Protein AF-F8KTW3-F1 (afdb_monomer_lite)

Organism: Helicobacter bizzozeronii (strain CIII-1) (NCBI:txid1002804)

Foldseek 3Di:
DFFPPDDVVVLQVLLVVVVQPQFDGKDFPDWADPDPTDIDTDMDTRGDDPDDDDPVSVVSSVVVSVVSCCPVTVDDDD

InterPro domains:
  IPR005121 Ferrodoxin-fold anticodon-bi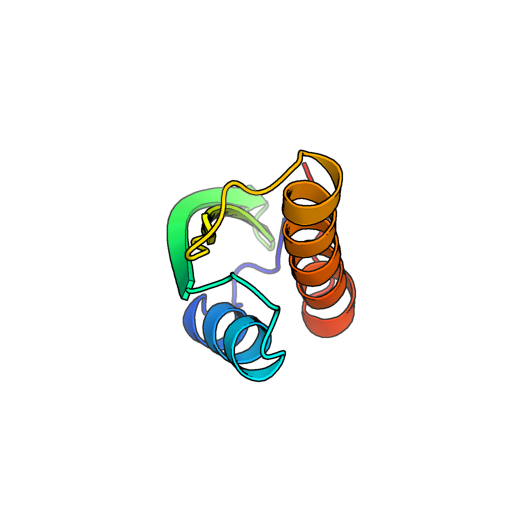nding domain [PF03147] (2-78)
  IPR005121 Ferrodoxin-fold anticodon-binding domain [PS51447] (1-78)
  IPR005121 Ferrodoxin-fold anticodon-binding domain [SM00896] (1-78)
  IPR036690 Ferrodoxin-fold anticodon-binding domain superfamily [G3DSA:3.30.70.380] (1-78)
  IPR036690 Ferrodoxin-fold anticodon-binding domain superfamily [SSF54991] (2-78)

Sequence (78 aa):
MVGKELPFNDLKKSIQQAQIPHLKEVFALDVYPQSPQEIALSLRLKIQSQESLVDSQLQEVVDRVLQILSTHFKAKLK

Radius of gyration: 13.01 Å; chains: 1; bounding box: 30×22×34 Å

Secondary structure (DSSP, 8-state):
-EETT--HHHHHHHHHHTT-TTEEEEEEEEEEE-SSSEEEEEEEEEE--SSPPPHHHHHHHHHHHHHHHHHHH-----

pLDDT: mean 90.01, std 5.44, range [70.0, 96.19]

Structure (mmCIF, N/CA/C/O backbone):
data_AF-F8KTW3-F1
#
_entry.id   AF-F8KTW3-F1
#
loop_
_atom_site.group_PDB
_atom_site.id
_atom_site.type_symbol
_atom_site.label_atom_id
_atom_site.label_alt_id
_atom_site.label_comp_id
_atom_site.label_asym_id
_atom_site.label_entity_id
_atom_site.label_seq_id
_atom_site.pdbx_PDB_ins_code
_atom_site.Cartn_x
_atom_site.Cartn_y
_atom_site.Cartn_z
_atom_site.occupancy
_atom_site.B_iso_or_equiv
_atom_site.auth_seq_id
_atom_site.auth_comp_id
_atom_site.auth_asym_id
_atom_site.auth_atom_id
_atom_site.pdbx_PDB_model_num
ATOM 1 N N . MET A 1 1 ? 8.553 4.394 -6.224 1.00 78.81 1 MET A N 1
ATOM 2 C CA . MET A 1 1 ? 9.130 3.783 -7.438 1.00 78.81 1 MET A CA 1
ATOM 3 C C . MET A 1 1 ? 9.184 2.283 -7.249 1.00 78.81 1 MET A C 1
ATOM 5 O O . MET A 1 1 ? 9.564 1.857 -6.165 1.00 78.81 1 MET A O 1
ATOM 9 N N . VAL A 1 2 ? 8.754 1.523 -8.254 1.00 82.19 2 VAL A N 1
ATOM 10 C CA . VAL A 1 2 ? 8.753 0.049 -8.288 1.00 82.19 2 VAL A CA 1
ATOM 11 C C . VAL A 1 2 ? 9.175 -0.437 -9.678 1.00 82.19 2 VAL A C 1
ATOM 13 O O . VAL A 1 2 ? 9.132 0.334 -10.638 1.00 82.19 2 VAL A O 1
ATOM 16 N N . GLY A 1 3 ? 9.580 -1.704 -9.796 1.00 81.62 3 GLY A N 1
ATOM 17 C CA . GLY A 1 3 ? 9.927 -2.309 -11.086 1.00 81.62 3 GLY A CA 1
ATOM 18 C C . GLY A 1 3 ? 8.744 -2.314 -12.059 1.00 81.62 3 GLY A C 1
ATOM 19 O O . GLY A 1 3 ? 7.606 -2.550 -11.660 1.00 81.62 3 GLY A O 1
ATOM 20 N N . LYS A 1 4 ? 9.008 -2.051 -13.342 1.00 78.62 4 LYS A N 1
ATOM 21 C CA . LYS A 1 4 ? 7.981 -1.891 -14.387 1.00 78.62 4 LYS A CA 1
ATOM 22 C C . LYS A 1 4 ? 7.130 -3.143 -14.626 1.00 78.62 4 LYS A C 1
ATOM 24 O O . LYS A 1 4 ? 5.974 -3.022 -15.014 1.00 78.62 4 LYS A O 1
ATOM 29 N N . GLU A 1 5 ? 7.691 -4.325 -14.398 1.00 79.69 5 GLU A N 1
ATOM 30 C CA . GLU A 1 5 ? 6.996 -5.603 -14.604 1.00 79.69 5 GLU A CA 1
ATOM 31 C C . GLU A 1 5 ? 6.051 -5.972 -13.456 1.00 79.69 5 GLU A C 1
ATOM 33 O O . GLU A 1 5 ? 5.329 -6.958 -13.556 1.00 79.69 5 GLU A O 1
ATOM 38 N N . LEU A 1 6 ? 6.043 -5.197 -12.368 1.00 78.69 6 LEU A N 1
ATOM 39 C CA . LEU A 1 6 ? 5.284 -5.512 -11.168 1.00 78.69 6 LEU A CA 1
ATOM 40 C C . LEU A 1 6 ? 3.781 -5.268 -11.386 1.00 78.69 6 LEU A C 1
ATOM 42 O O . LEU A 1 6 ? 3.364 -4.112 -11.530 1.00 78.69 6 LEU A O 1
ATOM 46 N N . PRO A 1 7 ? 2.931 -6.312 -11.355 1.00 81.88 7 PRO A N 1
ATOM 47 C CA . PRO A 1 7 ? 1.496 -6.129 -11.488 1.00 81.88 7 PRO A CA 1
ATOM 48 C C . PRO A 1 7 ? 0.932 -5.453 -10.235 1.00 81.88 7 PRO A C 1
ATOM 50 O O . PRO A 1 7 ? 1.111 -5.939 -9.117 1.00 81.88 7 PRO A O 1
ATOM 53 N N . PHE A 1 8 ? 0.166 -4.370 -10.403 1.00 85.00 8 PHE A N 1
ATOM 54 C CA . PHE A 1 8 ? -0.509 -3.703 -9.278 1.00 85.00 8 PHE A CA 1
ATOM 55 C C . PHE A 1 8 ? -1.369 -4.673 -8.447 1.00 85.00 8 PHE A C 1
ATOM 57 O O . PHE A 1 8 ? -1.488 -4.520 -7.233 1.00 85.00 8 PHE A O 1
ATOM 64 N N . ASN A 1 9 ? -1.941 -5.697 -9.085 1.00 87.19 9 ASN A N 1
ATOM 65 C CA . ASN A 1 9 ? -2.742 -6.708 -8.401 1.00 87.19 9 ASN A CA 1
ATOM 66 C C . ASN A 1 9 ? -1.960 -7.468 -7.320 1.00 87.19 9 ASN A C 1
ATOM 68 O O . ASN A 1 9 ? -2.532 -7.772 -6.274 1.00 87.19 9 ASN A O 1
ATOM 72 N N . ASP A 1 10 ? -0.674 -7.746 -7.533 1.00 89.44 10 ASP A N 1
ATOM 73 C CA . ASP A 1 10 ? 0.147 -8.469 -6.556 1.00 89.44 10 ASP A CA 1
ATOM 74 C C . ASP A 1 10 ? 0.488 -7.575 -5.362 1.00 89.44 10 ASP A C 1
ATOM 76 O O . ASP A 1 10 ? 0.392 -7.996 -4.207 1.00 89.44 10 ASP A O 1
ATOM 80 N N . LEU A 1 11 ? 0.759 -6.295 -5.631 1.00 90.19 11 LEU A N 1
ATOM 81 C CA . LEU A 1 11 ? 0.911 -5.265 -4.606 1.00 90.19 11 LEU A CA 1
ATOM 82 C C . LEU A 1 11 ? -0.353 -5.129 -3.759 1.00 90.19 11 LEU A C 1
ATOM 84 O O . LEU A 1 11 ? -0.293 -5.177 -2.530 1.00 90.19 11 LEU A O 1
ATOM 88 N N . LYS A 1 12 ? -1.510 -5.009 -4.415 1.00 91.62 12 LYS A N 1
ATOM 89 C CA . LYS A 1 12 ? -2.807 -4.898 -3.748 1.00 91.62 12 LYS A CA 1
ATOM 90 C C . LYS A 1 12 ? -3.079 -6.114 -2.862 1.00 91.62 12 LYS A C 1
ATOM 92 O O . LYS A 1 12 ? -3.452 -5.934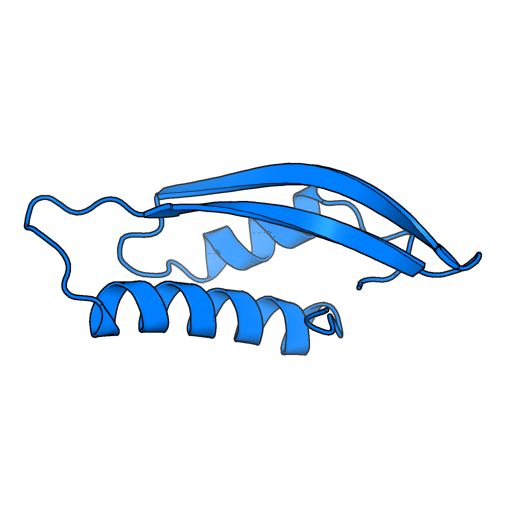 -1.706 1.00 91.62 12 LYS A O 1
ATOM 97 N N . LYS A 1 13 ? -2.849 -7.329 -3.371 1.00 92.06 13 LYS A N 1
ATOM 98 C CA . LYS A 1 13 ? -3.014 -8.570 -2.599 1.00 92.06 13 LYS A CA 1
ATOM 99 C C . LYS A 1 13 ? -2.118 -8.596 -1.364 1.00 92.06 13 LYS A C 1
ATOM 101 O O . LYS A 1 13 ? -2.619 -8.883 -0.283 1.00 92.06 13 LYS A O 1
ATOM 106 N N . SER A 1 14 ? -0.839 -8.246 -1.505 1.00 92.56 14 SER A N 1
ATOM 107 C CA . SER A 1 14 ? 0.115 -8.216 -0.386 1.00 92.56 14 SER A CA 1
ATOM 108 C C . SER A 1 14 ? -0.333 -7.255 0.723 1.00 92.56 14 SER A C 1
ATOM 110 O O . SER A 1 14 ? -0.343 -7.616 1.898 1.00 92.56 14 SER A O 1
ATOM 112 N N . ILE A 1 15 ? -0.809 -6.057 0.359 1.00 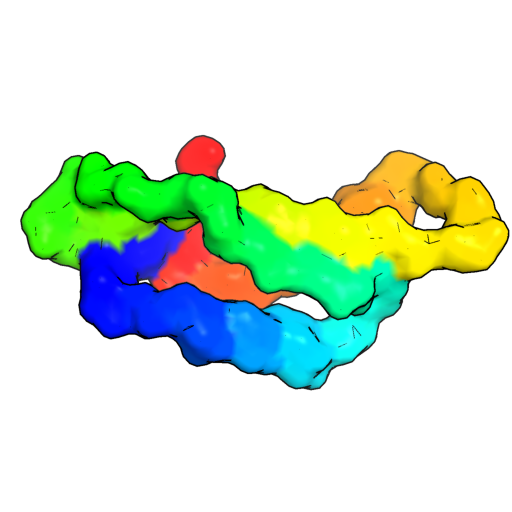93.38 15 ILE A N 1
ATOM 113 C CA . ILE A 1 15 ? -1.332 -5.092 1.339 1.00 93.38 15 ILE A CA 1
ATOM 114 C C . ILE A 1 15 ? -2.621 -5.603 2.002 1.00 93.38 15 ILE A C 1
ATOM 116 O O . ILE A 1 15 ? -2.789 -5.468 3.212 1.00 93.38 15 ILE A O 1
ATOM 120 N N . GLN A 1 16 ? -3.531 -6.214 1.238 1.00 92.06 16 GLN A N 1
ATOM 121 C CA . GLN A 1 16 ? -4.782 -6.762 1.777 1.00 92.06 16 GLN A CA 1
ATOM 122 C C . GLN A 1 16 ? -4.543 -7.941 2.732 1.00 92.06 16 GLN A C 1
ATOM 124 O O . GLN A 1 16 ? -5.226 -8.058 3.748 1.00 92.06 16 GLN A O 1
ATOM 129 N N . GLN A 1 17 ? -3.559 -8.793 2.436 1.00 93.69 17 GLN A N 1
ATOM 130 C CA . GLN A 1 17 ? -3.174 -9.928 3.281 1.00 93.69 17 GLN A CA 1
ATOM 131 C C . GLN A 1 17 ? -2.567 -9.499 4.618 1.00 93.69 17 GLN A C 1
ATOM 133 O O . GLN A 1 17 ? -2.683 -10.235 5.593 1.00 93.69 17 GLN A O 1
ATOM 138 N N . ALA A 1 18 ? -1.974 -8.306 4.692 1.00 92.88 18 ALA A N 1
ATOM 139 C CA . ALA A 1 18 ? -1.423 -7.774 5.934 1.00 92.88 18 ALA A CA 1
ATOM 140 C C . ALA A 1 18 ? -2.487 -7.314 6.946 1.00 92.88 18 ALA A C 1
ATOM 142 O O . ALA A 1 18 ? -2.128 -6.968 8.069 1.00 92.88 18 ALA A O 1
ATOM 143 N N . GLN A 1 19 ? -3.772 -7.294 6.558 1.00 92.69 19 GLN A N 1
ATOM 144 C CA . GLN A 1 19 ? -4.908 -6.977 7.436 1.00 92.69 19 GLN A CA 1
ATOM 145 C C . GLN A 1 19 ? -4.682 -5.713 8.284 1.00 92.69 19 GLN A C 1
ATOM 147 O O . GLN A 1 19 ? -4.944 -5.687 9.486 1.00 92.69 19 GLN A O 1
ATOM 152 N N . ILE A 1 20 ? -4.167 -4.656 7.651 1.00 94.50 20 ILE A N 1
ATOM 153 C CA . ILE A 1 20 ? -3.845 -3.402 8.335 1.00 94.50 20 ILE A CA 1
ATOM 154 C C . ILE A 1 20 ? -5.137 -2.806 8.923 1.00 94.50 20 ILE A C 1
ATOM 156 O O . ILE A 1 20 ? -6.103 -2.617 8.174 1.00 94.50 20 ILE A O 1
ATOM 160 N N . PRO A 1 21 ? -5.182 -2.490 10.232 1.00 94.38 21 PRO A N 1
ATOM 161 C CA . PRO A 1 21 ? -6.358 -1.893 10.854 1.00 94.38 21 PRO A CA 1
ATOM 162 C C . PRO A 1 21 ? -6.837 -0.649 10.107 1.00 94.38 21 PRO A C 1
ATOM 164 O O . PRO A 1 21 ? -6.038 0.147 9.625 1.00 94.38 21 PRO A O 1
ATOM 167 N N . HIS A 1 22 ? -8.156 -0.486 10.003 1.00 94.81 22 HIS A N 1
ATOM 168 C CA . HIS A 1 22 ? -8.828 0.653 9.354 1.00 94.81 22 HIS A CA 1
ATOM 169 C C . HIS A 1 22 ? -8.583 0.819 7.842 1.00 94.81 22 HIS A C 1
ATOM 171 O O . HIS A 1 22 ? -9.338 1.549 7.195 1.00 94.81 22 HIS A O 1
ATOM 177 N N . LEU A 1 23 ? -7.616 0.120 7.240 1.00 96.19 23 LEU A N 1
ATOM 178 C CA . LEU A 1 23 ? -7.425 0.110 5.795 1.00 96.1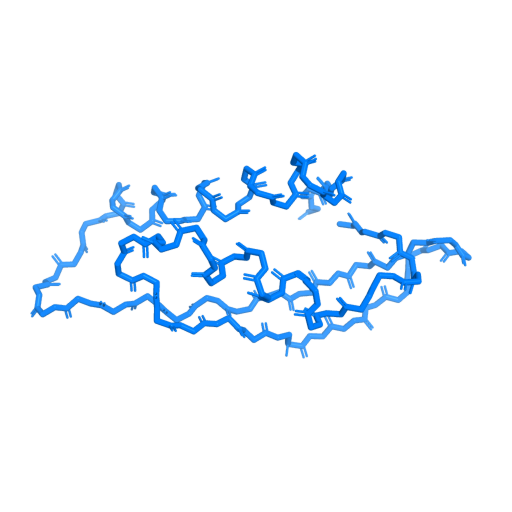9 23 LEU A CA 1
ATOM 179 C C . LEU A 1 23 ? -8.519 -0.730 5.128 1.00 96.19 23 LEU A C 1
ATOM 181 O O . LEU A 1 23 ? -8.577 -1.948 5.282 1.00 96.19 23 LEU A O 1
ATOM 185 N N . LYS A 1 24 ? -9.399 -0.078 4.368 1.00 93.56 24 LYS A N 1
ATOM 186 C CA . LYS A 1 24 ? -10.490 -0.752 3.654 1.00 93.56 24 LYS A CA 1
ATOM 187 C C . LYS A 1 24 ? -10.095 -1.146 2.246 1.00 93.56 24 LYS A C 1
ATOM 189 O O . LYS A 1 24 ? -10.343 -2.272 1.825 1.00 93.56 24 LYS A O 1
ATOM 194 N N . GLU A 1 25 ? -9.518 -0.206 1.505 1.00 93.31 25 GLU A N 1
ATOM 195 C CA . GLU A 1 25 ? -9.259 -0.382 0.080 1.00 93.31 25 GLU A CA 1
ATOM 196 C C . GLU A 1 25 ? -7.982 0.338 -0.352 1.00 93.31 25 GLU A C 1
ATOM 198 O O . GLU A 1 25 ? -7.594 1.362 0.216 1.00 93.31 25 GLU A O 1
ATOM 203 N N . VAL A 1 26 ? -7.352 -0.206 -1.394 1.00 93.62 26 VAL A N 1
ATOM 204 C CA . VAL A 1 26 ? -6.169 0.351 -2.051 1.00 93.62 26 VAL A CA 1
ATOM 205 C C . VAL A 1 26 ? -6.450 0.435 -3.543 1.00 93.62 26 VAL A C 1
ATOM 207 O O . VAL A 1 26 ? -6.833 -0.562 -4.167 1.00 93.62 26 VAL A O 1
ATOM 210 N N . PHE A 1 27 ? -6.230 1.617 -4.108 1.00 91.44 27 PHE A N 1
ATOM 211 C CA . PHE A 1 27 ? -6.424 1.895 -5.526 1.00 91.44 27 PHE A CA 1
ATOM 212 C C . PHE A 1 27 ? -5.123 2.381 -6.151 1.00 91.44 27 PHE A C 1
ATOM 214 O O . PHE A 1 27 ? -4.409 3.185 -5.550 1.00 91.44 27 PHE A O 1
ATOM 221 N N . ALA A 1 28 ? -4.852 1.933 -7.374 1.00 89.69 28 ALA A N 1
ATOM 222 C CA . ALA A 1 28 ? -3.908 2.612 -8.243 1.00 89.69 28 ALA A CA 1
ATOM 223 C C . ALA A 1 28 ? -4.612 3.851 -8.793 1.00 89.69 28 ALA A C 1
ATOM 225 O O . ALA A 1 28 ? -5.701 3.740 -9.356 1.00 89.69 28 ALA A O 1
ATOM 226 N N . LEU A 1 29 ? -4.019 5.019 -8.580 1.00 87.88 29 LEU A N 1
ATOM 227 C CA . LEU A 1 29 ? -4.508 6.259 -9.172 1.00 87.88 29 LEU A CA 1
ATOM 228 C C . LEU A 1 29 ? -3.847 6.518 -10.509 1.00 87.88 29 LEU A C 1
ATOM 230 O O . LEU A 1 29 ? -4.527 6.876 -11.462 1.00 87.88 29 LEU A O 1
ATOM 234 N N . ASP A 1 30 ? -2.530 6.353 -10.553 1.00 85.81 30 ASP A N 1
ATOM 235 C CA . ASP A 1 30 ? -1.765 6.663 -11.745 1.00 85.81 30 ASP A CA 1
ATOM 236 C C . ASP A 1 30 ? -0.447 5.885 -11.768 1.00 85.81 30 ASP A C 1
ATOM 238 O O . ASP A 1 30 ? 0.075 5.472 -10.723 1.00 85.81 30 ASP A O 1
ATOM 242 N N . VAL A 1 31 ? 0.073 5.675 -12.974 1.00 85.56 31 VAL A N 1
ATOM 243 C CA . VAL A 1 31 ? 1.330 4.979 -13.243 1.00 85.56 31 VAL A CA 1
ATOM 244 C C . VAL A 1 31 ? 2.147 5.823 -14.205 1.00 85.56 31 VAL A C 1
ATOM 246 O O . VAL A 1 31 ? 1.828 5.937 -15.386 1.00 85.56 31 VAL A O 1
ATOM 249 N N . TYR A 1 32 ? 3.256 6.359 -13.713 1.00 86.44 32 TYR A N 1
ATOM 250 C CA . TYR A 1 32 ? 4.170 7.167 -14.506 1.00 86.44 32 TYR A CA 1
ATOM 251 C C . TYR A 1 32 ? 5.445 6.379 -14.808 1.00 86.44 32 TYR A C 1
ATOM 253 O O . TYR A 1 32 ? 6.075 5.866 -13.880 1.00 86.44 32 TYR A O 1
ATOM 261 N N . PRO A 1 33 ? 5.905 6.313 -16.065 1.00 84.50 33 PRO A N 1
ATOM 262 C CA . PRO A 1 33 ? 7.246 5.820 -16.345 1.00 84.50 33 PRO A CA 1
ATOM 263 C C . PRO A 1 33 ? 8.283 6.747 -15.687 1.00 84.50 33 PRO A C 1
ATOM 265 O O . PRO A 1 33 ? 8.189 7.969 -15.788 1.00 84.50 33 PRO A O 1
ATOM 268 N N . GLN A 1 34 ? 9.261 6.174 -14.982 1.00 85.00 34 GLN A N 1
ATOM 269 C CA . GLN A 1 34 ? 10.401 6.923 -14.431 1.00 85.00 34 GLN A CA 1
ATOM 270 C C . GLN A 1 34 ? 11.688 6.611 -15.186 1.00 85.00 34 GLN A C 1
ATOM 272 O O . GLN A 1 34 ? 12.475 7.508 -15.467 1.00 85.00 34 GLN A O 1
ATOM 277 N N . SER A 1 35 ? 11.889 5.344 -15.533 1.00 85.50 35 SER A N 1
ATOM 278 C CA . SER A 1 35 ? 13.030 4.870 -16.310 1.00 85.50 35 SER A CA 1
ATOM 279 C C . SER A 1 35 ? 12.595 3.672 -17.166 1.00 85.50 35 SER A C 1
ATOM 281 O O . SER A 1 35 ? 11.467 3.190 -17.020 1.00 85.50 35 SER A O 1
ATOM 283 N N . PRO A 1 36 ? 13.450 3.143 -18.061 1.00 85.50 36 PRO A N 1
ATOM 284 C CA . PRO A 1 36 ? 13.119 1.943 -18.831 1.00 85.50 36 PRO A CA 1
ATOM 285 C C . PRO A 1 36 ? 12.709 0.739 -17.964 1.00 85.50 36 PRO A C 1
ATOM 287 O O . PRO A 1 36 ? 11.948 -0.111 -18.427 1.00 85.50 36 PRO A O 1
ATOM 290 N N . GLN A 1 37 ? 13.186 0.686 -16.716 1.00 85.69 37 GLN A N 1
ATOM 291 C CA . GLN A 1 37 ? 13.025 -0.441 -15.791 1.00 85.69 37 GLN A CA 1
ATOM 292 C C . GLN A 1 37 ? 12.099 -0.127 -14.603 1.00 85.69 37 GLN A C 1
ATOM 294 O O . GLN A 1 37 ? 11.659 -1.052 -13.921 1.00 85.69 37 GLN A O 1
ATOM 299 N N . GLU A 1 38 ? 11.762 1.144 -14.358 1.00 86.56 38 GLU A N 1
ATOM 300 C CA . GLU A 1 38 ? 11.006 1.570 -13.176 1.00 86.56 38 GLU A CA 1
ATOM 301 C C . GLU A 1 38 ? 9.809 2.460 -13.516 1.00 86.56 38 GLU A C 1
ATOM 303 O O . GLU A 1 38 ? 9.844 3.315 -14.408 1.00 86.56 38 GLU A O 1
ATOM 308 N N . ILE A 1 39 ? 8.762 2.307 -12.710 1.00 88.56 39 ILE A N 1
ATOM 309 C CA . ILE A 1 39 ? 7.573 3.154 -12.708 1.00 88.56 39 ILE A CA 1
ATOM 310 C C . ILE A 1 39 ? 7.428 3.860 -11.355 1.00 88.56 39 ILE A C 1
ATOM 312 O O . ILE A 1 39 ? 7.784 3.335 -10.293 1.00 88.56 39 ILE A O 1
ATOM 316 N N . ALA A 1 40 ? 6.883 5.070 -11.372 1.00 89.06 40 ALA A N 1
ATOM 317 C CA . ALA A 1 40 ? 6.267 5.682 -10.208 1.00 89.06 40 ALA A CA 1
ATOM 318 C C . ALA A 1 40 ? 4.786 5.299 -10.195 1.00 89.06 40 ALA A C 1
ATOM 320 O O . ALA A 1 40 ? 4.085 5.456 -11.188 1.00 89.06 40 ALA A O 1
ATOM 321 N N . LEU A 1 41 ? 4.333 4.778 -9.062 1.00 88.50 41 LEU A N 1
ATOM 322 C CA . LEU A 1 41 ? 2.961 4.350 -8.846 1.00 88.50 41 LEU A CA 1
ATOM 323 C C . LEU A 1 41 ? 2.351 5.253 -7.780 1.00 88.50 41 LEU A C 1
ATOM 325 O O . LEU A 1 41 ? 2.877 5.326 -6.668 1.00 88.50 41 LEU A O 1
ATOM 329 N N . SER A 1 42 ? 1.248 5.908 -8.118 1.00 90.94 42 SER A N 1
ATOM 330 C CA . SER A 1 42 ? 0.452 6.679 -7.171 1.00 90.94 42 SER A CA 1
ATOM 331 C C . SER A 1 42 ? -0.645 5.793 -6.598 1.00 90.94 42 SER A C 1
ATOM 333 O O . SER A 1 42 ? -1.458 5.231 -7.336 1.00 90.94 42 SER A O 1
ATOM 335 N N . LEU A 1 43 ? -0.673 5.671 -5.272 1.00 91.62 43 LEU A N 1
ATOM 336 C CA . LEU A 1 43 ? -1.641 4.855 -4.546 1.00 91.62 43 LEU A CA 1
ATOM 337 C C . LEU A 1 43 ? -2.598 5.734 -3.747 1.00 91.62 43 LEU A C 1
ATOM 339 O O . LEU A 1 43 ? -2.181 6.697 -3.107 1.00 91.62 43 LEU A O 1
ATOM 343 N N . ARG A 1 44 ? -3.880 5.363 -3.737 1.00 94.12 44 ARG A N 1
ATOM 344 C CA . ARG A 1 44 ? -4.875 5.908 -2.809 1.00 94.12 44 ARG A CA 1
ATOM 345 C C . ARG A 1 44 ? -5.257 4.850 -1.792 1.00 94.12 44 ARG A C 1
ATOM 347 O O . ARG A 1 44 ? -5.704 3.766 -2.165 1.00 94.12 44 ARG A O 1
ATOM 354 N N . LEU A 1 45 ? -5.127 5.207 -0.520 1.00 94.88 45 LEU A N 1
ATOM 355 C CA . LEU A 1 45 ? -5.571 4.402 0.610 1.00 94.88 45 LEU A CA 1
ATOM 356 C C . LEU A 1 45 ? -6.921 4.931 1.091 1.00 94.88 45 LEU A C 1
ATOM 358 O O . LEU A 1 45 ? -7.065 6.122 1.363 1.00 94.88 45 LEU A O 1
ATOM 362 N N . LYS A 1 46 ? -7.916 4.052 1.193 1.00 95.00 46 LYS A N 1
ATOM 363 C CA . LYS A 1 46 ? -9.189 4.358 1.848 1.00 95.00 46 LYS A CA 1
ATOM 364 C C . LYS A 1 46 ? -9.115 3.859 3.283 1.00 95.00 46 LYS A C 1
ATOM 366 O O . LYS A 1 46 ? -9.197 2.653 3.523 1.00 95.00 46 LYS A O 1
ATOM 371 N N . ILE A 1 47 ? -8.951 4.793 4.212 1.00 95.50 47 ILE A N 1
ATOM 372 C CA . ILE A 1 47 ? -8.888 4.525 5.649 1.00 95.50 47 ILE A CA 1
ATOM 373 C C . ILE A 1 47 ? -10.237 4.898 6.254 1.00 95.50 47 ILE A C 1
ATOM 375 O O . ILE A 1 47 ? -10.732 6.002 6.034 1.00 95.50 47 ILE A O 1
ATOM 379 N N . GLN A 1 48 ? -10.860 3.965 6.967 1.00 94.19 48 GLN A N 1
ATOM 380 C CA . GLN A 1 48 ? -12.178 4.168 7.553 1.00 94.19 48 GLN A CA 1
ATOM 381 C C . GLN A 1 48 ? -12.309 3.424 8.882 1.00 94.19 48 GLN A C 1
ATOM 383 O O . GLN A 1 48 ? -12.052 2.220 8.975 1.00 94.19 48 GLN A O 1
ATOM 388 N N . SER A 1 49 ? -12.791 4.147 9.886 1.00 94.62 49 SER A N 1
ATOM 389 C CA . SER A 1 49 ? -13.139 3.646 11.213 1.00 94.62 49 SER A CA 1
ATOM 390 C C . SER A 1 49 ? -14.568 4.067 11.570 1.00 94.62 49 SER A C 1
ATOM 392 O O . SER A 1 49 ? -15.156 4.901 10.882 1.00 94.62 49 SER A O 1
ATOM 394 N N . GLN A 1 50 ? -15.144 3.446 12.602 1.00 94.38 50 GLN A N 1
ATOM 395 C CA . GLN A 1 50 ? -16.417 3.900 13.177 1.00 94.38 50 GLN A CA 1
ATOM 396 C C . GLN A 1 50 ? -16.226 5.167 14.021 1.00 94.38 50 GLN A C 1
ATOM 398 O O . GLN A 1 50 ? -17.122 6.001 14.087 1.00 94.38 50 GLN A O 1
ATOM 403 N N . GLU A 1 51 ? -15.048 5.316 14.625 1.00 94.19 51 GLU A N 1
ATOM 404 C CA . GLU A 1 51 ? -14.656 6.477 15.420 1.00 94.19 51 GLU A CA 1
ATOM 405 C C . GLU A 1 51 ? -13.715 7.385 14.624 1.00 94.19 51 GLU A C 1
ATOM 407 O O . GLU A 1 51 ? -13.048 6.940 13.683 1.00 94.19 51 GLU A O 1
ATOM 412 N N . SER A 1 52 ? -13.638 8.659 15.010 1.00 93.88 52 SER A N 1
ATOM 413 C CA . SER A 1 52 ? -12.663 9.590 14.442 1.00 93.88 52 SER A CA 1
ATOM 414 C C . SER A 1 52 ? -11.247 9.107 14.731 1.00 93.88 52 SER A C 1
ATOM 416 O O . SER A 1 52 ? -10.885 8.882 15.884 1.00 93.88 52 SER A O 1
ATOM 418 N N . LEU A 1 53 ? -10.444 8.969 13.679 1.00 94.12 53 LEU A N 1
ATOM 419 C CA . LEU A 1 53 ? -9.037 8.617 13.810 1.00 94.12 53 LEU A CA 1
ATOM 420 C C . LEU A 1 53 ? -8.212 9.870 14.082 1.00 94.12 53 LEU A C 1
ATOM 422 O O . LEU A 1 53 ? -8.438 10.911 13.464 1.00 94.12 53 LEU A O 1
ATOM 426 N N . VAL A 1 54 ? -7.239 9.747 14.978 1.00 95.81 54 VAL A N 1
ATOM 427 C CA . VAL A 1 54 ? -6.213 10.775 15.182 1.00 95.81 54 VAL A CA 1
ATOM 428 C C . VAL A 1 54 ? -5.066 10.595 14.188 1.00 95.81 54 VAL A C 1
ATOM 430 O O . VAL A 1 54 ? -4.854 9.501 13.657 1.00 95.81 54 VAL A O 1
ATOM 433 N N . ASP A 1 55 ? -4.285 11.652 13.972 1.00 95.00 55 ASP A N 1
ATOM 434 C CA . ASP A 1 55 ? -3.196 11.666 12.986 1.00 95.00 55 ASP A CA 1
ATOM 435 C C . ASP A 1 55 ? -2.194 10.521 13.172 1.00 95.00 55 ASP A C 1
ATOM 437 O O . ASP A 1 55 ? -1.753 9.927 12.191 1.00 95.00 55 ASP A O 1
ATOM 441 N N . SER A 1 56 ? -1.883 10.138 14.415 1.00 95.62 56 SER A N 1
ATOM 442 C CA . SER A 1 56 ? -0.969 9.022 14.687 1.00 95.62 56 SER A CA 1
ATOM 443 C C . SER A 1 56 ? -1.503 7.675 14.190 1.00 95.62 56 SER A C 1
ATOM 445 O O . SER A 1 56 ? -0.729 6.862 13.691 1.00 95.62 56 SER A O 1
ATOM 447 N N . GLN A 1 57 ? -2.817 7.447 14.257 1.00 94.69 57 GLN A N 1
ATOM 448 C CA . GLN A 1 57 ? -3.445 6.227 13.741 1.00 94.69 57 GLN A CA 1
ATOM 449 C C . GLN A 1 57 ? -3.467 6.220 12.212 1.00 94.69 57 GLN A C 1
ATOM 451 O O . GLN A 1 57 ? -3.246 5.180 11.594 1.00 94.69 57 GLN A O 1
ATOM 456 N N . LEU A 1 58 ? -3.708 7.377 11.586 1.00 95.00 58 LEU A N 1
ATOM 457 C CA . LEU A 1 58 ? -3.615 7.515 10.131 1.00 95.00 58 LEU A CA 1
ATOM 458 C C . LEU A 1 58 ? -2.182 7.259 9.650 1.00 95.00 58 LEU A C 1
ATOM 460 O O . LEU A 1 58 ? -1.983 6.510 8.692 1.00 95.00 58 LEU A O 1
ATOM 464 N N . GLN A 1 59 ? -1.195 7.830 10.344 1.00 95.62 59 GLN A N 1
ATOM 465 C CA . GLN A 1 59 ? 0.218 7.648 10.033 1.00 95.62 59 GLN A CA 1
ATOM 466 C C . GLN A 1 59 ? 0.641 6.183 10.182 1.00 95.62 59 GLN A C 1
ATOM 468 O O . GLN A 1 59 ? 1.305 5.663 9.292 1.00 95.62 59 GLN A O 1
ATOM 473 N N . GLU A 1 60 ? 0.187 5.476 11.223 1.00 95.88 60 GLU A N 1
ATOM 474 C CA . GLU A 1 60 ? 0.497 4.052 11.404 1.00 95.88 60 GLU A CA 1
ATOM 475 C C . GLU A 1 60 ? 0.015 3.196 10.220 1.00 95.88 60 GLU A C 1
ATOM 477 O O . GLU A 1 60 ? 0.724 2.298 9.758 1.00 95.88 60 GLU A O 1
ATOM 482 N N . VAL A 1 61 ? -1.179 3.479 9.689 1.00 96.12 61 VAL A N 1
ATOM 483 C CA . VAL A 1 61 ? -1.692 2.780 8.501 1.00 96.12 61 VAL A CA 1
ATOM 484 C C . VAL A 1 61 ? -0.793 3.033 7.293 1.00 96.12 61 VAL A C 1
ATOM 486 O O . VAL A 1 61 ? -0.452 2.090 6.574 1.00 96.12 61 VAL A O 1
ATOM 489 N N . VAL A 1 62 ? -0.397 4.289 7.075 1.00 94.94 62 VAL A N 1
ATOM 490 C CA . VAL A 1 62 ? 0.500 4.668 5.977 1.00 94.94 62 VAL A CA 1
ATOM 491 C C . VAL A 1 62 ? 1.854 3.977 6.131 1.00 94.94 62 VAL A C 1
ATOM 493 O O . VAL A 1 62 ? 2.313 3.340 5.184 1.00 94.94 62 VAL A O 1
ATOM 496 N N . ASP A 1 63 ? 2.452 4.017 7.318 1.00 95.25 63 ASP A N 1
ATOM 497 C CA . ASP A 1 63 ? 3.761 3.427 7.600 1.00 95.25 63 ASP A CA 1
ATOM 498 C C . ASP A 1 63 ? 3.758 1.912 7.386 1.00 95.25 63 ASP A C 1
ATOM 500 O O . ASP A 1 63 ? 4.663 1.380 6.742 1.00 95.25 63 ASP A O 1
ATOM 504 N N . ARG A 1 64 ? 2.710 1.205 7.831 1.00 95.75 64 ARG A N 1
ATOM 505 C CA . ARG A 1 64 ? 2.561 -0.240 7.584 1.00 95.75 64 ARG A CA 1
ATOM 506 C C . ARG A 1 64 ? 2.455 -0.560 6.095 1.00 95.75 64 ARG A C 1
ATOM 508 O O . ARG A 1 64 ? 3.072 -1.519 5.630 1.00 95.75 64 ARG A O 1
ATOM 515 N N . VAL A 1 65 ?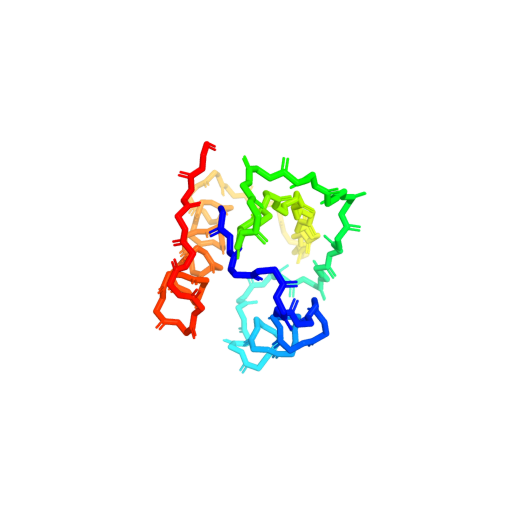 1.710 0.240 5.327 1.00 94.50 65 VAL A N 1
ATOM 516 C CA . VAL A 1 65 ? 1.648 0.077 3.866 1.00 94.50 65 VAL A CA 1
ATOM 517 C C . VAL A 1 65 ? 3.027 0.308 3.250 1.00 94.50 65 VAL A C 1
ATOM 519 O O . VAL A 1 65 ? 3.494 -0.526 2.475 1.00 94.50 65 VAL A O 1
ATOM 522 N N . LEU A 1 66 ? 3.707 1.398 3.611 1.00 92.94 66 LEU A N 1
ATOM 523 C CA . LEU A 1 66 ? 5.043 1.716 3.105 1.00 92.94 66 LEU A CA 1
ATOM 524 C C . LEU A 1 66 ? 6.066 0.635 3.455 1.00 92.94 66 LEU A C 1
ATOM 526 O O . LEU A 1 66 ? 6.898 0.290 2.615 1.00 92.94 66 LEU A O 1
ATOM 530 N N . GLN A 1 67 ? 5.973 0.054 4.649 1.00 93.69 67 GLN A N 1
ATOM 531 C CA . GLN A 1 67 ? 6.822 -1.048 5.073 1.00 93.69 67 GLN A CA 1
ATOM 532 C C . GLN A 1 67 ? 6.648 -2.261 4.155 1.00 93.69 67 GLN A C 1
ATOM 534 O O . G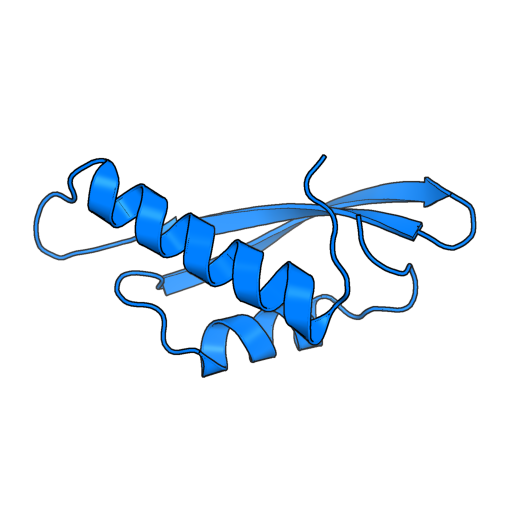LN A 1 67 ? 7.647 -2.759 3.648 1.00 93.69 67 GLN A O 1
ATOM 539 N N . ILE A 1 68 ? 5.413 -2.689 3.868 1.00 92.81 68 ILE A N 1
ATOM 540 C CA . ILE A 1 68 ? 5.136 -3.803 2.938 1.00 92.81 68 ILE A CA 1
ATOM 541 C C . ILE A 1 68 ? 5.672 -3.494 1.540 1.00 92.81 68 ILE A C 1
ATOM 543 O O . ILE A 1 68 ? 6.269 -4.351 0.886 1.00 92.81 68 ILE A O 1
ATOM 547 N N . LEU A 1 69 ? 5.468 -2.261 1.071 1.00 91.31 69 LEU A N 1
ATOM 548 C CA . LEU A 1 69 ? 5.955 -1.818 -0.232 1.00 91.31 69 LEU A CA 1
ATOM 549 C C . LEU A 1 69 ? 7.484 -1.882 -0.318 1.00 91.31 69 LEU A C 1
ATOM 551 O O . LEU A 1 69 ? 8.037 -2.370 -1.305 1.00 91.31 69 LEU A O 1
ATOM 555 N N . SER A 1 70 ? 8.168 -1.437 0.730 1.00 90.56 70 SER A N 1
ATOM 556 C CA . SER A 1 70 ? 9.624 -1.470 0.818 1.00 90.56 70 SER A CA 1
ATOM 557 C C . SER A 1 70 ? 10.161 -2.902 0.920 1.00 90.56 70 SER A C 1
ATOM 559 O O . SER A 1 70 ? 11.050 -3.281 0.158 1.00 90.56 70 SER A O 1
ATOM 561 N N . THR A 1 71 ? 9.599 -3.739 1.797 1.00 89.81 71 THR A N 1
ATOM 562 C CA . THR A 1 71 ? 10.131 -5.083 2.070 1.00 89.81 71 THR A CA 1
ATOM 563 C C . THR A 1 71 ? 9.836 -6.076 0.952 1.00 89.81 71 THR A C 1
ATOM 565 O O . THR A 1 71 ? 10.733 -6.812 0.544 1.00 89.81 71 THR A O 1
ATOM 568 N N . HIS A 1 72 ? 8.604 -6.109 0.437 1.00 88.56 72 HIS A N 1
ATOM 569 C CA . HIS A 1 72 ? 8.188 -7.132 -0.531 1.00 88.56 72 HIS A CA 1
ATOM 570 C C . HIS A 1 72 ? 8.474 -6.715 -1.975 1.00 88.56 72 HIS A C 1
ATOM 572 O O . HIS A 1 72 ? 8.715 -7.566 -2.827 1.00 88.56 72 HIS A O 1
ATOM 578 N N . PHE A 1 73 ? 8.476 -5.409 -2.254 1.00 86.56 73 PHE A N 1
ATOM 579 C CA . PHE A 1 73 ? 8.553 -4.891 -3.622 1.00 86.56 73 PHE A CA 1
ATOM 580 C C . PHE A 1 73 ? 9.744 -3.963 -3.861 1.00 86.56 73 PHE A C 1
ATOM 582 O O . PHE A 1 73 ? 9.875 -3.413 -4.956 1.00 86.56 73 PHE A O 1
ATOM 589 N N . LYS A 1 74 ? 10.621 -3.791 -2.858 1.00 85.81 74 LYS A N 1
ATOM 590 C CA . LYS A 1 74 ? 11.781 -2.883 -2.905 1.00 85.81 74 LYS A CA 1
ATOM 591 C C . LYS A 1 74 ? 11.381 -1.463 -3.314 1.00 85.81 74 LYS A C 1
ATOM 593 O O . LYS A 1 74 ? 12.147 -0.755 -3.971 1.00 85.81 74 LYS A O 1
ATOM 598 N N . ALA A 1 75 ? 10.159 -1.060 -2.958 1.00 84.31 75 ALA A N 1
ATOM 599 C CA . ALA A 1 75 ? 9.619 0.223 -3.350 1.00 84.31 75 ALA A CA 1
ATOM 600 C C . ALA A 1 75 ? 10.330 1.356 -2.610 1.00 84.31 75 ALA A C 1
ATOM 602 O O . ALA A 1 75 ? 10.591 1.269 -1.411 1.00 84.31 75 ALA A O 1
ATOM 603 N N . LYS A 1 76 ? 10.588 2.455 -3.317 1.00 82.00 76 LYS A N 1
ATOM 604 C CA . LYS A 1 76 ? 11.112 3.694 -2.724 1.00 82.00 76 LYS A CA 1
ATOM 605 C C . LYS A 1 76 ? 10.048 4.780 -2.748 1.00 82.00 76 LYS A C 1
ATOM 607 O O . LYS A 1 76 ? 9.430 4.985 -3.797 1.00 82.00 76 LYS A O 1
ATOM 612 N N . LEU A 1 77 ? 9.832 5.464 -1.627 1.00 80.25 77 LEU A N 1
ATOM 613 C CA . LEU A 1 77 ? 8.984 6.656 -1.598 1.00 80.25 77 LEU A CA 1
ATOM 614 C C . LEU A 1 77 ? 9.656 7.762 -2.427 1.00 80.25 77 LEU A C 1
ATOM 616 O O . LEU A 1 77 ? 10.883 7.871 -2.414 1.00 80.25 77 LEU A O 1
ATOM 620 N N . LYS A 1 78 ? 8.862 8.514 -3.189 1.00 70.00 78 LYS A N 1
ATOM 621 C CA . LYS A 1 78 ? 9.307 9.679 -3.957 1.00 70.00 78 LYS A CA 1
ATOM 622 C C . LYS A 1 78 ? 8.611 10.912 -3.408 1.00 70.00 78 LYS A C 1
ATOM 624 O O . LYS A 1 78 ? 7.429 10.754 -3.034 1.00 70.00 78 LYS A O 1
#